Protein AF-A0AA88XN81-F1 (afdb_monomer)

Radius of gyration: 55.79 Å; Cα contacts (8 Å, |Δi|>4): 42; chains: 1; bounding box: 112×45×157 Å

Foldseek 3Di:
DDDDDDDDDDDDDPPDDDPPDVVNVVVVQCPDPVSVVVVVVVCCVVVVVVVVVVVVVVCCVVVVVVVVVVVVVVVVVVVVVVVVVVVVVVVVVVVVVVVVVVVVVCVLPDDDPPQDDDPPDDQLVSVQCCCCPPVVDHDDSVSDPDDDQDADQDPVRRGD

Secondary structure (DSSP, 8-state):
---------------------HHHHHHHHHT-HHHHHHHHHHHHHHHHHHHHHHHHHHHHHHHHHHHHHHHHHHHHHHHHHHHHHHHHHHHHHHHHHHHHHHHHHHTT-----S----TTS-HHHHHHHHIIIII-----GGG-S-----SPBPTTS-B-

Mean predicted aligned error: 15.41 Å

Structure (mmCIF, N/CA/C/O backbone):
data_AF-A0AA88XN81-F1
#
_entry.id   AF-A0AA88XN81-F1
#
loop_
_atom_site.group_PDB
_atom_site.id
_atom_site.type_symbol
_atom_site.label_atom_id
_atom_site.label_alt_id
_atom_site.label_comp_id
_atom_site.label_asym_id
_atom_site.label_entity_id
_atom_site.label_seq_id
_atom_site.pdbx_PDB_ins_code
_atom_site.Cartn_x
_atom_site.Cartn_y
_atom_site.Cartn_z
_atom_site.occupancy
_atom_site.B_iso_or_equiv
_atom_site.auth_seq_id
_atom_site.auth_comp_id
_atom_site.auth_asym_id
_atom_site.auth_atom_id
_atom_site.pdbx_PDB_model_num
ATOM 1 N N . MET A 1 1 ? 77.065 -36.791 -107.529 1.00 44.06 1 MET A N 1
ATOM 2 C CA . MET A 1 1 ? 77.697 -36.141 -106.360 1.00 44.06 1 MET A CA 1
ATOM 3 C C . MET A 1 1 ? 76.792 -34.971 -106.000 1.00 44.06 1 MET A C 1
ATOM 5 O O . MET A 1 1 ? 76.600 -34.144 -106.871 1.00 44.06 1 MET A O 1
ATOM 9 N N . SER A 1 2 ? 76.078 -34.874 -104.883 1.00 42.75 2 SER A N 1
ATOM 10 C CA . SER A 1 2 ? 76.116 -35.557 -103.588 1.00 42.75 2 SER A CA 1
ATOM 11 C C . SER A 1 2 ? 74.726 -35.427 -102.928 1.00 42.75 2 SER A C 1
ATOM 13 O O . SER A 1 2 ? 74.139 -34.353 -102.984 1.00 42.75 2 SER A O 1
ATOM 15 N N . SER A 1 3 ? 74.209 -36.483 -102.293 1.00 47.75 3 SER A N 1
ATOM 16 C CA . SER A 1 3 ? 73.362 -36.356 -101.078 1.00 47.75 3 SER A CA 1
ATOM 17 C C . SER A 1 3 ? 74.292 -36.014 -99.891 1.00 47.75 3 SER A C 1
ATOM 19 O O . SER A 1 3 ? 75.488 -36.271 -100.069 1.00 47.75 3 SER A O 1
ATOM 21 N N . PRO A 1 4 ? 73.878 -35.510 -98.697 1.00 53.69 4 PRO A N 1
ATOM 22 C CA . PRO A 1 4 ? 72.615 -35.685 -97.936 1.00 53.69 4 PRO A CA 1
ATOM 23 C C . PRO A 1 4 ? 72.148 -34.330 -97.285 1.00 53.69 4 PRO A C 1
ATOM 25 O O . PRO A 1 4 ? 72.638 -33.292 -97.703 1.00 53.69 4 PRO A O 1
ATOM 28 N N . ALA A 1 5 ? 71.209 -34.150 -96.343 1.00 49.03 5 ALA A N 1
ATOM 29 C CA . ALA A 1 5 ? 70.809 -34.931 -95.174 1.00 49.03 5 ALA A CA 1
ATOM 30 C C . ALA A 1 5 ? 69.432 -34.506 -94.611 1.00 49.03 5 ALA A C 1
ATOM 32 O O . ALA A 1 5 ? 69.065 -33.332 -94.634 1.00 49.03 5 ALA A O 1
ATOM 33 N N . LEU A 1 6 ? 68.717 -35.495 -94.061 1.00 49.34 6 LEU A N 1
ATOM 34 C CA . LEU A 1 6 ? 67.649 -35.340 -93.071 1.00 49.34 6 LEU A CA 1
ATOM 35 C C . LEU A 1 6 ? 68.198 -34.708 -91.781 1.00 49.34 6 LEU A C 1
ATOM 37 O O . LEU A 1 6 ? 69.279 -35.088 -91.342 1.00 49.34 6 LEU A O 1
ATOM 41 N N . ASN A 1 7 ? 67.379 -33.895 -91.110 1.00 56.91 7 ASN A N 1
ATOM 42 C CA . ASN A 1 7 ? 67.393 -33.752 -89.651 1.00 56.91 7 ASN A CA 1
ATOM 43 C C . ASN A 1 7 ? 65.943 -33.756 -89.116 1.00 56.91 7 ASN A C 1
ATOM 45 O O . ASN A 1 7 ? 65.088 -33.118 -89.737 1.00 56.91 7 ASN A O 1
ATOM 49 N N . PRO A 1 8 ? 65.645 -34.456 -88.001 1.00 55.06 8 PRO A N 1
ATOM 50 C CA . PRO A 1 8 ? 64.309 -34.524 -87.408 1.00 55.06 8 PRO A CA 1
ATOM 51 C C . PRO A 1 8 ? 64.062 -33.474 -86.298 1.00 55.06 8 PRO A C 1
ATOM 53 O O . PRO A 1 8 ? 64.956 -33.187 -85.512 1.00 55.06 8 PRO A O 1
ATOM 56 N N . VAL A 1 9 ? 62.817 -32.966 -86.279 1.00 53.38 9 VAL A N 1
ATOM 57 C CA . VAL A 1 9 ? 61.888 -32.592 -85.172 1.00 53.38 9 VAL A CA 1
ATOM 58 C C . VAL A 1 9 ? 62.416 -31.819 -83.936 1.00 53.38 9 VAL A C 1
ATOM 60 O O . VAL A 1 9 ? 63.367 -32.237 -83.284 1.00 53.38 9 VAL A O 1
ATOM 63 N N . PRO A 1 10 ? 61.674 -30.779 -83.494 1.00 52.16 10 PRO A N 1
ATOM 64 C CA . PRO A 1 10 ? 61.106 -30.868 -82.146 1.00 52.16 10 PRO A CA 1
ATOM 65 C C . PRO A 1 10 ? 59.592 -30.613 -82.123 1.00 52.16 10 PRO A C 1
ATOM 67 O O . PRO A 1 10 ? 59.072 -29.610 -82.608 1.00 52.16 10 PRO A O 1
ATOM 70 N N . GLU A 1 11 ? 58.903 -31.574 -81.523 1.00 51.56 11 GLU A N 1
ATOM 71 C CA . GLU A 1 11 ? 57.523 -31.543 -81.078 1.00 51.56 11 GLU A CA 1
ATOM 72 C C . GLU A 1 11 ? 57.474 -30.660 -79.825 1.00 51.56 11 GLU A C 1
ATOM 74 O O . GLU A 1 11 ? 58.197 -30.906 -78.860 1.00 51.56 11 GLU A O 1
ATOM 79 N N . GLY A 1 12 ? 56.676 -29.593 -79.847 1.00 53.94 12 GLY A N 1
ATOM 80 C CA . GLY A 1 12 ? 56.500 -28.751 -78.669 1.00 53.94 12 GLY A CA 1
ATOM 81 C C . GLY A 1 12 ? 56.007 -27.350 -78.982 1.00 53.94 12 GLY A C 1
ATOM 82 O O . GLY A 1 12 ? 56.819 -26.458 -79.196 1.00 53.94 12 GLY A O 1
ATOM 83 N N . LEU A 1 13 ? 54.682 -27.174 -78.966 1.00 44.88 13 LEU A N 1
ATOM 84 C CA . LEU A 1 13 ? 53.973 -26.024 -78.381 1.00 44.88 13 LEU A CA 1
ATOM 85 C C . LEU A 1 13 ? 52.465 -26.162 -78.663 1.00 44.88 13 LEU A C 1
ATOM 87 O O . LEU A 1 13 ? 52.018 -25.823 -79.759 1.00 44.88 13 LEU A O 1
ATOM 91 N N . PRO A 1 14 ? 51.636 -26.597 -77.698 1.00 44.31 14 PRO A N 1
ATOM 92 C CA . PRO A 1 14 ? 50.237 -26.213 -77.720 1.00 44.31 14 PRO A CA 1
ATOM 93 C C . PRO A 1 14 ? 50.160 -24.728 -77.341 1.00 44.31 14 PRO A C 1
ATOM 95 O O . PRO A 1 14 ? 50.175 -24.364 -76.169 1.00 44.31 14 PRO A O 1
ATOM 98 N N . LEU A 1 15 ? 50.101 -23.851 -78.343 1.00 52.25 15 LEU A N 1
ATOM 99 C CA . LEU A 1 15 ? 49.597 -22.492 -78.164 1.00 52.25 15 LEU A CA 1
ATOM 100 C C . LEU A 1 15 ? 48.085 -22.529 -78.388 1.00 52.25 15 LEU A C 1
ATOM 102 O O . LEU A 1 15 ? 47.616 -22.364 -79.514 1.00 52.25 15 LEU A O 1
ATOM 106 N N . HIS A 1 16 ? 47.318 -22.739 -77.317 1.00 47.72 16 HIS A N 1
ATOM 107 C CA . HIS A 1 16 ? 45.984 -22.153 -77.225 1.00 47.72 16 HIS A CA 1
ATOM 108 C C . HIS A 1 16 ? 45.752 -21.548 -75.832 1.00 47.72 16 HIS A C 1
ATOM 110 O O . HIS A 1 16 ? 46.213 -22.105 -74.835 1.00 47.72 16 HIS A O 1
ATOM 116 N N . PRO A 1 17 ? 45.133 -20.358 -75.789 1.00 49.88 17 PRO A N 1
ATOM 117 C CA . PRO A 1 17 ? 45.195 -19.432 -74.669 1.00 49.88 17 PRO A CA 1
ATOM 118 C C . PRO A 1 17 ? 44.368 -19.917 -73.481 1.00 49.88 17 PRO A C 1
ATOM 120 O O . PRO A 1 17 ? 43.260 -20.423 -73.644 1.00 49.88 17 PRO A O 1
ATOM 123 N N . GLN A 1 18 ? 44.909 -19.694 -72.282 1.00 53.38 18 GLN A N 1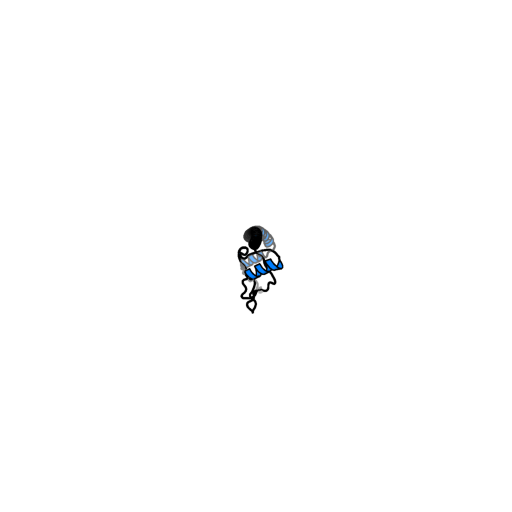
ATOM 124 C CA . GLN A 1 18 ? 44.160 -19.723 -71.030 1.00 53.38 18 GLN A CA 1
ATOM 125 C C . GLN A 1 18 ? 42.983 -18.755 -71.169 1.00 53.38 18 GLN A C 1
ATOM 127 O O . GLN A 1 18 ? 43.167 -17.538 -71.123 1.00 53.38 18 GLN A O 1
ATOM 132 N N . ASN A 1 19 ? 41.779 -19.277 -71.391 1.00 55.47 19 ASN A N 1
ATOM 133 C CA . ASN A 1 19 ? 40.565 -18.489 -71.251 1.00 55.47 19 ASN A CA 1
ATOM 134 C C . ASN A 1 19 ? 40.294 -18.380 -69.748 1.00 55.47 19 ASN A C 1
ATOM 136 O O . ASN A 1 19 ? 39.468 -19.111 -69.208 1.00 55.47 19 ASN A O 1
ATOM 140 N N . THR A 1 20 ? 41.097 -17.561 -69.066 1.00 60.97 20 THR A N 1
ATOM 141 C CA . THR A 1 20 ? 40.981 -17.316 -67.631 1.00 60.97 20 THR A CA 1
ATOM 142 C C . THR A 1 20 ? 39.589 -16.757 -67.381 1.00 60.97 20 THR A C 1
ATOM 144 O O . THR A 1 20 ? 39.240 -15.706 -67.926 1.00 60.97 20 THR A O 1
ATOM 147 N N . ASP A 1 21 ? 38.780 -17.476 -66.606 1.00 82.25 21 ASP A N 1
ATOM 148 C CA . ASP A 1 21 ? 37.450 -17.014 -66.225 1.00 82.25 21 ASP A CA 1
ATOM 149 C C . ASP A 1 21 ? 37.599 -15.622 -65.590 1.00 82.25 21 ASP A C 1
ATOM 151 O O . ASP A 1 21 ? 38.476 -15.388 -64.752 1.00 82.25 21 ASP A O 1
ATOM 155 N N . ILE A 1 22 ? 36.777 -14.661 -66.017 1.00 80.50 22 ILE A N 1
ATOM 156 C CA . ILE A 1 22 ? 36.815 -13.280 -65.512 1.00 80.50 22 ILE A CA 1
ATOM 157 C C . ILE A 1 22 ? 36.700 -13.288 -63.982 1.00 80.50 22 ILE A C 1
ATOM 159 O O . ILE A 1 22 ? 37.342 -12.486 -63.303 1.00 80.50 22 ILE A O 1
ATOM 163 N N . SER A 1 23 ? 35.946 -14.248 -63.447 1.00 81.31 23 SER A N 1
ATOM 164 C CA . SER A 1 23 ? 35.827 -14.527 -62.019 1.00 81.31 23 SER A CA 1
ATOM 165 C C . SER A 1 23 ? 37.181 -14.839 -61.366 1.00 81.31 23 SER A C 1
ATOM 167 O O . SER A 1 23 ? 37.521 -14.240 -60.348 1.00 81.31 23 SER A O 1
ATOM 169 N N . GLU A 1 24 ? 37.993 -15.715 -61.963 1.00 82.19 24 GLU A N 1
ATOM 170 C CA . GLU A 1 24 ? 39.326 -16.077 -61.458 1.00 82.19 24 GLU A CA 1
ATOM 171 C C . GLU A 1 24 ? 40.309 -14.910 -61.544 1.00 82.19 24 GLU A C 1
ATOM 173 O O . GLU A 1 24 ? 41.081 -14.672 -60.613 1.00 82.19 24 GLU A O 1
ATOM 178 N N . MET A 1 25 ? 40.248 -14.133 -62.627 1.00 81.62 25 MET A N 1
ATOM 179 C CA . MET A 1 25 ? 41.069 -12.935 -62.771 1.00 81.62 25 MET A CA 1
ATOM 180 C C . MET A 1 25 ? 40.722 -11.895 -61.698 1.00 81.62 25 MET A C 1
ATOM 182 O O . MET A 1 25 ? 41.622 -11.331 -61.076 1.00 81.62 25 MET A O 1
ATOM 186 N N . LEU A 1 26 ? 39.433 -11.667 -61.436 1.00 81.06 26 LEU A N 1
ATOM 187 C CA . LEU A 1 26 ? 38.974 -10.745 -60.396 1.00 81.06 26 LEU A CA 1
ATOM 188 C C . LEU A 1 26 ? 39.387 -11.214 -58.999 1.00 81.06 26 LEU A C 1
ATOM 190 O O . LEU A 1 26 ? 39.911 -10.418 -58.222 1.00 81.06 26 LEU A O 1
ATOM 194 N N . VAL A 1 27 ? 39.225 -12.501 -58.692 1.00 83.06 27 VAL A N 1
ATOM 195 C CA . VAL A 1 27 ? 39.664 -13.084 -57.414 1.00 83.06 27 VAL A CA 1
ATOM 196 C C . VAL A 1 27 ? 41.186 -12.975 -57.248 1.00 83.06 27 VAL A C 1
ATOM 198 O O . VAL A 1 27 ? 41.669 -12.620 -56.170 1.00 83.06 27 VAL A O 1
ATOM 201 N N . GLY A 1 28 ? 41.954 -13.191 -58.320 1.00 82.81 28 GLY A N 1
ATOM 202 C CA . GLY A 1 28 ? 43.406 -13.009 -58.329 1.00 82.81 28 GLY A CA 1
ATOM 203 C C . GLY A 1 28 ? 43.832 -11.559 -58.075 1.00 82.81 28 GLY A C 1
ATOM 204 O O . GLY A 1 28 ? 44.749 -11.314 -57.293 1.00 82.81 28 GLY A O 1
ATOM 205 N N . GLN A 1 29 ? 43.136 -10.582 -58.665 1.00 82.31 29 GLN A N 1
ATOM 206 C CA . GLN A 1 29 ? 43.396 -9.157 -58.421 1.00 82.31 29 GLN A CA 1
ATOM 207 C C . GLN A 1 29 ? 42.998 -8.724 -57.005 1.00 82.31 29 GLN A C 1
ATOM 209 O O . GLN A 1 29 ? 43.721 -7.959 -56.373 1.00 82.31 29 GLN A O 1
ATOM 214 N N . LEU A 1 30 ? 41.902 -9.254 -56.463 1.00 81.56 30 LEU A N 1
ATOM 215 C CA . LEU A 1 30 ? 41.502 -9.012 -55.072 1.00 81.56 30 LEU A CA 1
ATOM 216 C C . LEU A 1 30 ? 42.443 -9.677 -54.058 1.00 81.56 30 LEU A C 1
ATOM 218 O O . LEU A 1 30 ? 42.469 -9.288 -52.898 1.00 81.56 30 LEU A O 1
ATOM 222 N N . SER A 1 31 ? 43.258 -10.638 -54.492 1.00 84.50 31 SER A N 1
ATOM 223 C CA . SER A 1 31 ? 44.322 -11.224 -53.670 1.00 84.50 31 SER A CA 1
ATOM 224 C C . SER A 1 31 ? 45.632 -10.421 -53.733 1.00 84.50 31 SER A C 1
ATOM 226 O O . SER A 1 31 ? 46.569 -10.708 -52.987 1.00 84.50 31 SER A O 1
ATOM 228 N N . ASN A 1 32 ? 45.725 -9.405 -54.604 1.00 90.69 32 ASN A N 1
ATOM 229 C CA . ASN A 1 32 ? 46.913 -8.569 -54.735 1.00 90.69 32 ASN A CA 1
ATOM 230 C C . ASN A 1 32 ? 46.988 -7.548 -53.580 1.00 90.69 32 ASN A C 1
ATOM 232 O O . ASN A 1 32 ? 46.087 -6.713 -53.437 1.00 90.69 32 ASN A O 1
ATOM 236 N N . PRO A 1 33 ? 48.078 -7.534 -52.790 1.00 87.62 33 PRO A N 1
ATOM 237 C CA . PRO A 1 33 ? 48.212 -6.645 -51.639 1.00 87.62 33 PRO A CA 1
ATOM 238 C C . PRO A 1 33 ? 48.195 -5.158 -52.012 1.00 87.62 33 PRO A C 1
ATOM 240 O O . PRO A 1 33 ? 47.690 -4.352 -51.237 1.00 87.62 33 PRO A O 1
ATOM 243 N N . LEU A 1 34 ? 48.685 -4.770 -53.196 1.00 89.00 34 LEU A N 1
ATOM 244 C CA . LEU A 1 34 ? 48.631 -3.372 -53.643 1.00 89.00 34 LEU A CA 1
ATOM 245 C C . LEU A 1 34 ? 47.190 -2.917 -53.905 1.00 89.00 34 LEU A C 1
ATOM 247 O O . LEU A 1 34 ? 46.823 -1.798 -53.555 1.00 89.00 34 LEU A O 1
ATOM 251 N N . ILE A 1 35 ? 46.367 -3.801 -54.474 1.00 88.69 35 ILE A N 1
ATOM 252 C CA . ILE A 1 35 ? 44.954 -3.531 -54.760 1.00 88.69 35 ILE A CA 1
ATOM 253 C C . ILE A 1 35 ? 44.152 -3.507 -53.460 1.00 88.69 35 ILE A C 1
ATOM 255 O O . ILE A 1 35 ? 43.395 -2.568 -53.226 1.00 88.69 35 ILE A O 1
ATOM 259 N N . MET A 1 36 ? 44.371 -4.474 -52.569 1.00 88.62 36 MET A N 1
ATOM 260 C CA . MET A 1 36 ? 43.704 -4.497 -51.265 1.00 88.62 36 MET A CA 1
ATOM 261 C C . MET A 1 36 ? 44.055 -3.276 -50.414 1.00 88.62 36 MET A C 1
ATOM 263 O O . MET A 1 36 ? 43.158 -2.658 -49.843 1.00 88.62 36 MET A O 1
ATOM 267 N N . ASN A 1 37 ? 45.320 -2.852 -50.396 1.00 90.62 37 ASN A N 1
ATOM 268 C CA . ASN A 1 37 ? 45.735 -1.652 -49.667 1.00 90.62 37 ASN A CA 1
ATOM 269 C C . ASN A 1 37 ? 45.116 -0.361 -50.228 1.00 90.62 37 ASN A C 1
ATOM 271 O O . ASN A 1 37 ? 44.944 0.596 -49.477 1.00 90.62 37 ASN A O 1
ATOM 275 N N . ALA A 1 38 ? 44.761 -0.323 -51.516 1.00 88.81 38 ALA A N 1
ATOM 276 C CA . ALA A 1 38 ? 44.069 0.812 -52.125 1.00 88.81 38 ALA A CA 1
ATOM 277 C C . ALA A 1 38 ? 42.544 0.769 -51.908 1.00 88.81 38 ALA A C 1
ATOM 279 O O . ALA A 1 38 ? 41.923 1.808 -51.688 1.00 88.81 38 ALA A O 1
ATOM 280 N N . ILE A 1 39 ? 41.933 -0.420 -51.944 1.00 89.31 39 ILE A N 1
ATOM 281 C CA . ILE A 1 39 ? 40.475 -0.595 -51.848 1.00 89.31 39 ILE A CA 1
ATOM 282 C C . ILE A 1 39 ? 39.984 -0.544 -50.396 1.00 89.31 39 ILE A C 1
ATOM 284 O O . ILE A 1 39 ? 38.939 0.051 -50.128 1.00 89.31 39 ILE A O 1
ATOM 288 N N . VAL A 1 40 ? 40.721 -1.125 -49.445 1.00 91.25 40 VAL A N 1
ATOM 289 C CA . VAL A 1 40 ? 40.313 -1.182 -48.029 1.00 91.25 40 VAL A CA 1
ATOM 290 C C . VAL A 1 40 ? 40.033 0.208 -47.431 1.00 91.25 40 VAL A C 1
ATOM 292 O O . VAL A 1 40 ? 38.986 0.351 -46.801 1.00 91.25 40 VAL A O 1
ATOM 295 N N . PRO A 1 41 ? 40.864 1.251 -47.641 1.00 94.50 41 PRO A N 1
ATOM 296 C CA . PRO A 1 41 ? 40.577 2.602 -47.149 1.00 94.50 41 PRO A CA 1
ATOM 297 C C . PRO A 1 41 ? 39.322 3.230 -47.766 1.00 94.50 41 PRO A C 1
ATOM 299 O O . PRO A 1 41 ? 38.603 3.966 -47.097 1.00 94.50 41 PRO A O 1
ATOM 302 N N . ILE A 1 42 ? 39.042 2.939 -49.040 1.00 94.12 42 ILE A N 1
ATOM 303 C CA . ILE A 1 42 ? 37.859 3.455 -49.743 1.00 94.12 42 ILE A CA 1
ATOM 304 C C . ILE A 1 42 ? 36.600 2.793 -49.181 1.00 94.12 42 ILE A C 1
ATOM 306 O O . ILE A 1 42 ? 35.631 3.474 -48.840 1.00 94.12 42 ILE A O 1
ATOM 310 N N . LEU A 1 43 ? 36.627 1.465 -49.038 1.00 94.06 43 LEU A N 1
ATOM 311 C CA . LEU A 1 43 ? 35.521 0.712 -48.456 1.00 94.06 43 LEU A CA 1
ATOM 312 C C . LEU A 1 43 ? 35.300 1.080 -46.992 1.00 94.06 43 LEU A C 1
ATOM 314 O O . LEU A 1 43 ? 34.156 1.242 -46.581 1.00 94.06 43 LEU A O 1
ATOM 318 N N . SER A 1 44 ? 36.361 1.256 -46.203 1.00 94.62 44 SER A N 1
ATOM 319 C CA . SER A 1 44 ? 36.223 1.661 -44.805 1.00 94.62 44 SER A CA 1
ATOM 320 C C . SER A 1 44 ? 35.647 3.071 -44.692 1.00 94.62 44 SER A C 1
ATOM 322 O O . SER A 1 44 ? 34.714 3.267 -43.915 1.00 94.62 44 SER A O 1
ATOM 324 N N . ALA A 1 45 ? 36.104 4.030 -45.502 1.00 94.88 45 ALA A N 1
ATOM 325 C CA . ALA A 1 45 ? 35.553 5.383 -45.524 1.00 94.88 45 ALA A CA 1
ATOM 326 C C . ALA A 1 45 ? 34.068 5.408 -45.925 1.00 94.88 45 ALA A C 1
ATOM 328 O O . ALA A 1 45 ? 33.300 6.194 -45.373 1.00 94.88 45 ALA A O 1
ATOM 329 N N . ALA A 1 46 ? 33.649 4.529 -46.840 1.00 94.75 46 ALA A N 1
ATOM 330 C CA . ALA A 1 46 ? 32.258 4.428 -47.275 1.00 94.75 46 ALA A CA 1
ATOM 331 C C . ALA A 1 46 ? 31.359 3.683 -46.268 1.00 94.75 46 ALA A C 1
ATOM 333 O O . ALA A 1 46 ? 30.236 4.110 -46.003 1.00 94.75 46 ALA A O 1
ATOM 334 N N . LEU A 1 47 ? 31.838 2.576 -45.691 1.00 96.00 47 LEU A N 1
ATOM 335 C CA . LEU A 1 47 ? 31.031 1.689 -44.845 1.00 96.00 47 LEU A CA 1
ATOM 336 C C . LEU A 1 47 ? 30.998 2.116 -43.377 1.00 96.00 47 LEU A C 1
ATOM 338 O O . LEU A 1 47 ? 29.969 1.953 -42.728 1.00 96.00 47 LEU A O 1
ATOM 342 N N . THR A 1 48 ? 32.081 2.687 -42.845 1.00 96.75 48 THR A N 1
ATOM 343 C CA . THR A 1 48 ? 32.147 3.137 -41.442 1.00 96.75 48 THR A CA 1
ATOM 344 C C . THR A 1 48 ? 31.008 4.087 -41.057 1.00 96.75 48 THR A C 1
ATOM 346 O O . THR A 1 48 ? 30.362 3.828 -40.039 1.00 96.75 48 THR A O 1
ATOM 349 N N . PRO A 1 49 ? 30.690 5.156 -41.820 1.00 96.50 49 PRO A N 1
ATOM 350 C CA . PRO A 1 49 ? 29.581 6.036 -41.456 1.00 96.50 49 PRO A CA 1
ATOM 351 C C . PRO A 1 49 ? 28.231 5.313 -41.507 1.00 96.50 49 PRO A C 1
ATOM 353 O O . PRO A 1 49 ? 27.409 5.518 -40.617 1.00 96.50 49 PRO A O 1
ATOM 356 N N . LEU A 1 50 ? 28.021 4.419 -42.481 1.00 97.00 50 LEU A N 1
ATOM 357 C CA . LEU A 1 50 ? 26.780 3.653 -42.611 1.00 97.00 50 LEU A CA 1
ATOM 358 C C . LEU A 1 50 ? 26.580 2.690 -41.432 1.00 97.00 50 LEU A C 1
ATOM 360 O O . LEU A 1 50 ? 25.495 2.633 -40.849 1.00 97.00 50 LEU A O 1
ATOM 364 N N . ILE A 1 51 ? 27.636 1.965 -41.053 1.00 96.81 51 ILE A N 1
ATOM 365 C CA . ILE A 1 51 ? 27.634 1.055 -39.903 1.00 96.81 51 ILE A CA 1
ATOM 366 C C . ILE A 1 51 ? 27.374 1.848 -38.621 1.00 96.81 51 ILE A C 1
ATOM 368 O O . ILE A 1 51 ? 26.474 1.497 -37.860 1.00 96.81 51 ILE A O 1
ATOM 372 N N . ASN A 1 52 ? 28.089 2.956 -38.411 1.00 96.88 52 ASN A N 1
ATOM 373 C CA . ASN A 1 52 ? 27.913 3.796 -37.228 1.00 96.88 52 ASN A CA 1
ATOM 374 C C . ASN A 1 52 ? 26.495 4.359 -37.136 1.00 96.88 52 ASN A C 1
ATOM 376 O O . ASN A 1 52 ? 25.882 4.285 -36.076 1.00 96.88 52 ASN A O 1
ATOM 380 N N . GLN A 1 53 ? 25.944 4.875 -38.233 1.00 97.06 53 GLN A N 1
ATOM 381 C CA . GLN A 1 53 ? 24.588 5.415 -38.246 1.00 97.06 53 GLN A CA 1
ATOM 382 C C . GLN A 1 53 ? 23.543 4.330 -37.965 1.00 97.06 53 GLN A C 1
ATOM 384 O O . GLN A 1 53 ? 22.618 4.556 -37.185 1.00 97.06 53 GLN A O 1
ATOM 389 N N . THR A 1 54 ? 23.713 3.140 -38.545 1.00 97.19 54 THR A N 1
ATOM 390 C CA . THR A 1 54 ? 22.804 2.007 -38.321 1.00 97.19 54 THR A CA 1
ATOM 391 C C . THR A 1 54 ? 22.847 1.547 -36.865 1.00 97.19 54 THR A C 1
ATOM 393 O O . THR A 1 54 ? 21.797 1.368 -36.248 1.00 97.19 54 THR A O 1
ATOM 396 N N . ILE A 1 55 ? 24.046 1.421 -36.286 1.00 97.06 55 ILE A N 1
ATOM 397 C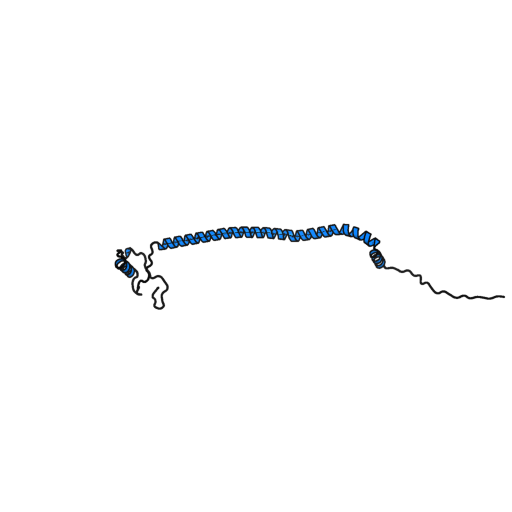 CA . ILE A 1 55 ? 24.224 1.060 -34.875 1.00 97.06 55 ILE A CA 1
ATOM 398 C C . ILE A 1 55 ? 23.608 2.130 -33.973 1.00 97.06 55 ILE A C 1
ATOM 400 O O . ILE A 1 55 ? 22.817 1.793 -33.099 1.00 97.06 55 ILE A O 1
ATOM 404 N N . GLN A 1 56 ? 23.913 3.411 -34.198 1.00 97.25 56 GLN A N 1
ATOM 405 C CA . GLN A 1 56 ? 23.374 4.508 -33.389 1.00 97.25 56 GLN A CA 1
ATOM 406 C C . GLN A 1 56 ? 21.848 4.554 -33.442 1.00 97.25 56 GLN A C 1
ATOM 408 O O . GLN A 1 56 ? 21.203 4.683 -32.404 1.00 97.25 56 GLN A O 1
ATOM 413 N N . SER A 1 57 ? 21.259 4.378 -34.627 1.00 97.12 57 SER A N 1
ATOM 414 C CA . SER A 1 57 ? 19.806 4.322 -34.770 1.00 97.12 57 SER A CA 1
ATOM 415 C C . SER A 1 57 ? 19.213 3.127 -34.026 1.00 97.12 57 SER A C 1
ATOM 417 O O . SER A 1 57 ? 18.253 3.300 -33.281 1.00 97.12 57 SER A O 1
ATOM 419 N N . ALA A 1 58 ? 19.778 1.927 -34.189 1.00 96.50 58 ALA A N 1
ATOM 420 C CA . ALA A 1 58 ? 19.278 0.723 -33.528 1.00 96.50 58 ALA A CA 1
ATOM 421 C C . ALA A 1 58 ? 19.381 0.828 -31.998 1.00 96.50 58 ALA A C 1
ATOM 423 O O . ALA A 1 58 ? 18.426 0.518 -31.283 1.00 96.50 58 ALA A O 1
ATOM 424 N N . VAL A 1 59 ? 20.516 1.322 -31.499 1.00 97.25 59 VAL A N 1
ATOM 425 C CA . VAL A 1 59 ? 20.757 1.560 -30.072 1.00 97.25 59 VAL A CA 1
ATOM 426 C C . VAL A 1 59 ? 19.783 2.602 -29.531 1.00 97.25 59 VAL A C 1
ATOM 428 O O . VAL A 1 59 ? 19.150 2.361 -28.506 1.00 97.25 59 VAL A O 1
ATOM 431 N N . HIS A 1 60 ? 19.600 3.729 -30.222 1.00 96.50 60 HIS A N 1
ATOM 432 C CA . HIS A 1 60 ? 18.663 4.766 -29.796 1.00 96.50 60 HIS A CA 1
ATOM 433 C C . HIS A 1 60 ? 17.224 4.240 -29.744 1.00 96.50 60 HIS A C 1
ATOM 435 O O . HIS A 1 60 ? 16.548 4.404 -28.729 1.00 96.50 60 HIS A O 1
ATOM 441 N N . SER A 1 61 ? 16.774 3.541 -30.791 1.00 95.38 61 SER A N 1
ATOM 442 C CA . SER A 1 61 ? 15.430 2.956 -30.851 1.00 95.38 61 SER A CA 1
ATOM 443 C C . SER A 1 61 ? 15.188 1.890 -29.781 1.00 95.38 61 SER A C 1
ATOM 445 O O . SER A 1 61 ? 14.051 1.732 -29.343 1.00 95.38 61 SER A O 1
ATOM 447 N N . ALA A 1 62 ? 16.225 1.176 -29.336 1.00 95.88 62 ALA A N 1
ATOM 448 C CA . ALA A 1 62 ? 16.109 0.197 -28.258 1.00 95.88 62 ALA A CA 1
ATOM 449 C C . ALA A 1 62 ? 16.154 0.845 -26.862 1.00 95.88 62 ALA A C 1
ATOM 451 O O . ALA A 1 62 ? 15.346 0.508 -25.997 1.00 95.88 62 ALA A O 1
ATOM 452 N N . ILE A 1 63 ? 17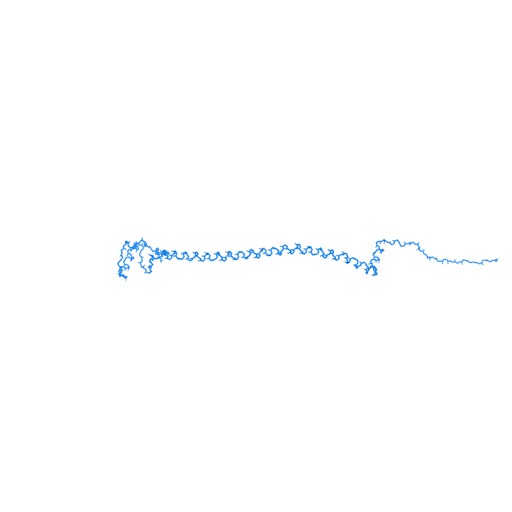.081 1.780 -26.629 1.00 97.00 63 ILE A N 1
ATOM 453 C CA . ILE A 1 63 ? 17.364 2.326 -25.293 1.00 97.00 63 ILE A CA 1
ATOM 454 C C . ILE A 1 63 ? 16.405 3.455 -24.913 1.00 97.00 63 ILE A C 1
ATOM 456 O O . ILE A 1 63 ? 15.926 3.478 -23.779 1.00 97.00 63 ILE A O 1
ATOM 460 N N . ALA A 1 64 ? 16.095 4.377 -25.829 1.00 96.19 64 ALA A N 1
ATOM 461 C CA . ALA A 1 64 ? 15.232 5.522 -25.536 1.00 96.19 64 ALA A CA 1
ATOM 462 C C . ALA A 1 64 ? 13.870 5.120 -24.930 1.00 96.19 64 ALA A C 1
ATOM 464 O O . ALA A 1 64 ? 13.539 5.630 -23.857 1.00 96.19 64 ALA A O 1
ATOM 465 N N . PRO A 1 65 ? 13.100 4.169 -25.506 1.00 96.50 65 PRO A N 1
ATOM 466 C CA . PRO A 1 65 ? 11.810 3.793 -24.928 1.00 96.50 65 PRO A CA 1
ATOM 467 C C . PRO A 1 65 ? 11.946 3.078 -23.580 1.00 96.50 65 PRO A C 1
ATOM 469 O O . PRO A 1 65 ? 11.057 3.199 -22.736 1.00 96.50 65 PRO A O 1
ATOM 472 N N . LEU A 1 66 ? 13.035 2.336 -23.353 1.00 97.12 66 LEU A N 1
ATOM 473 C CA . LEU A 1 66 ? 13.297 1.701 -22.060 1.00 97.12 66 LEU A CA 1
ATOM 474 C C . LEU A 1 66 ? 13.598 2.750 -20.989 1.00 97.12 66 LEU A C 1
ATOM 476 O O . LEU A 1 66 ? 13.011 2.685 -19.914 1.00 97.12 66 LEU A O 1
ATOM 480 N N . SER A 1 67 ? 14.424 3.748 -21.308 1.00 97.12 67 SER A N 1
ATOM 481 C CA . SER A 1 67 ? 14.716 4.876 -20.417 1.00 97.12 67 SER A CA 1
ATOM 482 C C . SER A 1 67 ? 13.440 5.634 -20.034 1.00 97.12 67 SER A C 1
ATOM 484 O O . SER A 1 67 ? 13.171 5.850 -18.853 1.00 97.12 67 SER A O 1
ATOM 486 N N . THR A 1 68 ? 12.570 5.928 -21.008 1.00 97.25 68 THR A N 1
ATOM 487 C CA . THR A 1 68 ? 11.265 6.550 -20.735 1.00 97.25 68 THR A CA 1
ATOM 488 C C . THR A 1 68 ? 10.387 5.682 -19.833 1.00 97.25 68 THR A C 1
ATOM 490 O O . THR A 1 68 ? 9.778 6.194 -18.897 1.00 97.25 68 THR A O 1
ATOM 493 N N . LYS A 1 69 ? 10.327 4.365 -20.072 1.00 97.75 69 LYS A N 1
ATOM 494 C CA . LYS A 1 69 ? 9.550 3.443 -19.229 1.00 97.75 69 LYS A CA 1
ATOM 495 C C . LYS A 1 69 ? 10.092 3.351 -17.805 1.00 97.75 69 LYS A C 1
ATOM 497 O O . LYS A 1 69 ? 9.292 3.229 -16.882 1.00 97.75 69 LYS A O 1
ATOM 502 N N . VAL A 1 70 ? 11.412 3.390 -17.623 1.00 98.25 70 VAL A N 1
ATOM 503 C CA . VAL A 1 70 ? 12.042 3.413 -16.294 1.00 98.25 70 VAL A CA 1
ATOM 504 C C . VAL A 1 70 ? 11.635 4.685 -15.558 1.00 98.25 70 VAL A C 1
ATOM 506 O O . VAL A 1 70 ? 11.047 4.577 -14.487 1.00 98.25 70 VAL A O 1
ATOM 509 N N . ALA A 1 71 ? 11.793 5.857 -16.178 1.00 97.81 71 ALA A N 1
ATOM 510 C CA . ALA A 1 71 ? 11.395 7.129 -15.573 1.00 97.81 71 ALA A CA 1
ATOM 511 C C . ALA A 1 71 ? 9.895 7.172 -15.212 1.00 97.81 71 ALA A C 1
ATOM 513 O O . ALA A 1 71 ? 9.515 7.599 -14.124 1.00 97.81 71 ALA A O 1
ATOM 514 N N . GLN A 1 72 ? 9.025 6.666 -16.094 1.00 97.94 72 GLN A N 1
ATOM 515 C CA . GLN A 1 72 ? 7.587 6.565 -15.819 1.00 97.94 72 GLN A CA 1
ATOM 516 C C . GLN A 1 72 ? 7.283 5.641 -14.636 1.00 97.94 72 GLN A C 1
ATOM 518 O O . GLN A 1 72 ? 6.420 5.948 -13.815 1.00 97.94 72 GLN A O 1
ATOM 523 N N . LYS A 1 73 ? 7.973 4.499 -14.542 1.00 97.88 73 LYS A N 1
ATOM 524 C CA . LYS A 1 73 ? 7.799 3.557 -13.431 1.00 97.88 73 LYS A CA 1
ATOM 525 C C . LYS A 1 73 ? 8.309 4.131 -12.116 1.00 97.88 73 LYS A C 1
ATOM 527 O O . LYS A 1 73 ? 7.638 3.961 -11.106 1.00 97.88 73 LYS A O 1
ATOM 532 N N . GLU A 1 74 ? 9.437 4.830 -12.125 1.00 98.12 74 GLU A N 1
ATOM 533 C CA . GLU A 1 74 ? 9.964 5.525 -10.946 1.00 98.12 74 GLU A CA 1
ATOM 534 C C . GLU A 1 74 ? 8.976 6.581 -10.442 1.00 98.12 74 GLU A C 1
ATOM 536 O O . GLU A 1 74 ? 8.671 6.622 -9.251 1.00 98.12 74 GLU A O 1
ATOM 541 N N . GLN A 1 75 ? 8.380 7.359 -11.351 1.00 97.94 75 GLN A N 1
ATOM 542 C CA . GLN A 1 75 ? 7.336 8.318 -10.995 1.00 97.94 75 GLN A CA 1
ATOM 543 C C . GLN A 1 75 ? 6.094 7.630 -10.406 1.00 97.94 75 GLN A C 1
ATOM 545 O O . GLN A 1 75 ? 5.554 8.093 -9.402 1.00 97.94 75 GLN A O 1
ATOM 550 N N . GLN A 1 76 ? 5.646 6.513 -10.989 1.00 98.25 76 GLN A N 1
ATOM 551 C CA . GLN A 1 76 ? 4.521 5.740 -10.446 1.00 98.25 76 GLN A CA 1
ATOM 552 C C . GLN A 1 76 ? 4.821 5.196 -9.047 1.00 98.25 76 GLN A C 1
ATOM 554 O O . GLN A 1 76 ? 3.955 5.254 -8.180 1.00 98.25 76 GLN A O 1
ATOM 559 N N . ILE A 1 77 ? 6.037 4.696 -8.814 1.00 98.44 77 ILE A N 1
ATOM 560 C CA . ILE A 1 77 ? 6.466 4.210 -7.498 1.00 98.44 77 ILE A CA 1
ATOM 561 C C . ILE A 1 77 ? 6.429 5.348 -6.477 1.00 98.44 77 ILE A C 1
ATOM 563 O O . ILE A 1 77 ? 5.875 5.156 -5.400 1.00 98.44 77 ILE A O 1
ATOM 567 N N . ALA A 1 78 ? 6.946 6.528 -6.824 1.00 98.12 78 ALA A N 1
ATOM 568 C CA . ALA A 1 78 ? 6.936 7.681 -5.928 1.00 98.12 78 ALA A CA 1
ATOM 569 C C . ALA A 1 78 ? 5.506 8.098 -5.538 1.00 98.12 78 ALA A C 1
ATOM 571 O O . ALA A 1 78 ? 5.219 8.309 -4.360 1.00 98.12 78 ALA A O 1
ATOM 572 N N . VAL A 1 79 ? 4.587 8.150 -6.509 1.00 98.19 79 VAL A N 1
ATOM 573 C CA . VAL A 1 79 ? 3.171 8.459 -6.248 1.00 98.19 79 VAL A CA 1
ATOM 574 C C . VAL A 1 79 ? 2.534 7.392 -5.358 1.00 98.19 79 VAL A C 1
ATOM 576 O O . VAL A 1 79 ? 1.918 7.730 -4.352 1.00 98.19 79 VAL A O 1
ATOM 579 N N . LEU A 1 80 ? 2.719 6.108 -5.682 1.00 98.06 80 LEU A N 1
ATOM 580 C CA . LEU A 1 80 ? 2.167 5.005 -4.891 1.00 98.06 80 LEU A CA 1
ATOM 581 C C . LEU A 1 80 ? 2.697 5.006 -3.455 1.00 98.06 80 LEU A C 1
ATOM 583 O O . LEU A 1 80 ? 1.935 4.737 -2.531 1.00 98.06 80 LEU A O 1
ATOM 587 N N . GLN A 1 81 ? 3.976 5.321 -3.254 1.00 98.12 81 GLN A N 1
ATOM 588 C CA . GLN A 1 81 ? 4.567 5.446 -1.922 1.00 98.12 81 GLN A CA 1
ATOM 589 C C . GLN A 1 81 ? 3.938 6.595 -1.128 1.00 98.12 81 GLN A C 1
ATOM 591 O O . GLN A 1 81 ? 3.599 6.392 0.036 1.00 98.12 81 GLN A O 1
ATOM 596 N N . SER A 1 82 ? 3.722 7.756 -1.756 1.00 97.75 82 SER A N 1
ATOM 597 C CA . SER A 1 82 ? 3.048 8.899 -1.124 1.00 97.75 82 SER A CA 1
ATOM 598 C C . SER A 1 82 ? 1.619 8.550 -0.713 1.00 97.75 82 SER A C 1
ATOM 600 O O . SER A 1 82 ? 1.252 8.704 0.447 1.00 97.75 82 SER A O 1
ATOM 602 N N . THR A 1 83 ? 0.825 8.000 -1.636 1.00 97.94 83 THR A N 1
ATOM 603 C CA . THR A 1 83 ? -0.564 7.616 -1.349 1.00 97.94 83 THR A CA 1
ATOM 604 C C . THR A 1 83 ? -0.643 6.538 -0.271 1.00 97.94 83 THR A C 1
ATOM 606 O O . THR A 1 83 ? -1.542 6.564 0.561 1.00 97.94 83 THR A O 1
ATOM 609 N N . ASN A 1 84 ? 0.290 5.585 -0.255 1.00 98.38 84 ASN A N 1
ATOM 610 C CA . ASN A 1 84 ? 0.308 4.558 0.780 1.00 98.38 84 ASN A CA 1
ATOM 611 C C . ASN A 1 84 ? 0.630 5.151 2.161 1.00 98.38 84 ASN A C 1
ATOM 613 O O . ASN A 1 84 ? -0.001 4.770 3.139 1.00 98.38 84 ASN A O 1
ATOM 617 N N . ALA A 1 85 ? 1.554 6.113 2.243 1.00 98.06 85 ALA A N 1
ATOM 618 C CA . ALA A 1 85 ? 1.837 6.816 3.493 1.00 98.06 85 ALA A CA 1
ATOM 619 C C . ALA A 1 85 ? 0.594 7.554 4.025 1.00 98.06 85 ALA A C 1
ATOM 621 O O . ALA A 1 85 ? 0.242 7.384 5.189 1.00 98.06 85 ALA A O 1
ATOM 622 N N . GLU A 1 86 ? -0.119 8.278 3.156 1.00 98.12 86 GLU A N 1
ATOM 623 C CA . GLU A 1 86 ? -1.374 8.963 3.507 1.00 98.12 86 GLU A CA 1
ATOM 624 C C . GLU A 1 86 ? -2.464 7.985 3.973 1.00 98.12 86 GLU A C 1
ATOM 626 O O . GLU A 1 86 ? -3.190 8.249 4.930 1.00 98.12 86 GLU A O 1
ATOM 631 N N . LEU A 1 87 ? -2.596 6.836 3.304 1.00 98.31 87 LEU A N 1
ATOM 632 C CA . LEU A 1 87 ? -3.574 5.817 3.687 1.00 98.31 87 LEU A CA 1
ATOM 633 C C . LEU A 1 87 ? -3.238 5.177 5.034 1.00 98.31 87 LEU A C 1
ATOM 635 O O . LEU A 1 87 ? -4.151 4.922 5.813 1.00 98.31 87 LEU A O 1
ATOM 639 N N . VAL A 1 88 ? -1.958 4.929 5.315 1.00 98.44 88 VAL A N 1
ATOM 640 C CA . VAL A 1 88 ? -1.509 4.393 6.608 1.00 98.44 88 VAL A CA 1
ATOM 641 C C . VAL A 1 88 ? -1.813 5.374 7.738 1.00 98.44 88 VAL A C 1
ATOM 643 O O . VAL A 1 88 ? -2.341 4.956 8.764 1.00 98.44 88 VAL A O 1
ATOM 646 N N . GLU A 1 89 ? -1.538 6.663 7.541 1.00 98.31 89 GLU A N 1
ATOM 647 C CA . GLU A 1 89 ? -1.878 7.708 8.516 1.00 98.31 89 GLU A CA 1
ATOM 648 C C . GLU A 1 89 ? -3.388 7.752 8.768 1.00 98.31 89 GLU A C 1
ATOM 650 O O . GLU A 1 89 ? -3.839 7.674 9.906 1.00 98.31 89 GLU A O 1
ATOM 655 N N . ARG A 1 90 ? -4.187 7.734 7.698 1.00 98.12 90 ARG A N 1
ATOM 656 C CA . ARG A 1 90 ? -5.646 7.747 7.812 1.00 98.12 90 ARG A CA 1
ATOM 657 C C . ARG A 1 90 ? -6.214 6.509 8.509 1.00 98.12 90 ARG A C 1
ATOM 659 O O . ARG A 1 90 ? -7.226 6.605 9.196 1.00 98.12 90 ARG A O 1
ATOM 666 N N . VAL A 1 91 ? -5.602 5.342 8.306 1.00 98.44 91 VAL A N 1
ATOM 667 C CA . VAL A 1 91 ? -5.970 4.125 9.040 1.00 98.44 91 VAL A CA 1
ATOM 668 C C . VAL A 1 91 ? -5.662 4.297 10.524 1.00 98.44 91 VAL A C 1
ATOM 670 O O . VAL A 1 91 ? -6.528 3.991 11.336 1.00 98.44 91 VAL A O 1
ATOM 673 N N . ALA A 1 92 ? -4.493 4.837 10.873 1.00 98.12 92 ALA A N 1
ATOM 674 C CA . ALA A 1 92 ? -4.130 5.087 12.265 1.00 98.12 92 ALA A CA 1
ATOM 675 C C . ALA A 1 92 ? -5.101 6.069 12.949 1.00 98.12 92 ALA A C 1
ATOM 677 O O . ALA A 1 92 ? -5.531 5.822 14.074 1.00 98.12 92 ALA A O 1
ATOM 678 N N . ASP A 1 93 ? -5.506 7.138 12.261 1.00 98.19 93 ASP A N 1
ATOM 679 C CA . ASP A 1 93 ? -6.505 8.082 12.776 1.00 98.19 93 ASP A CA 1
ATOM 680 C C . ASP A 1 93 ? -7.847 7.393 13.046 1.00 98.19 93 ASP A C 1
ATOM 682 O O . ASP A 1 93 ? -8.416 7.527 14.127 1.00 98.19 93 ASP A O 1
ATOM 686 N N . PHE A 1 94 ? -8.333 6.586 12.099 1.00 97.94 94 PHE A N 1
ATOM 687 C CA . PHE A 1 94 ? -9.584 5.852 12.285 1.00 97.94 94 PHE A CA 1
ATOM 688 C C . PHE A 1 94 ? -9.512 4.802 13.394 1.00 97.94 94 PHE A C 1
ATOM 690 O O . PHE A 1 94 ? -10.510 4.572 14.075 1.00 97.9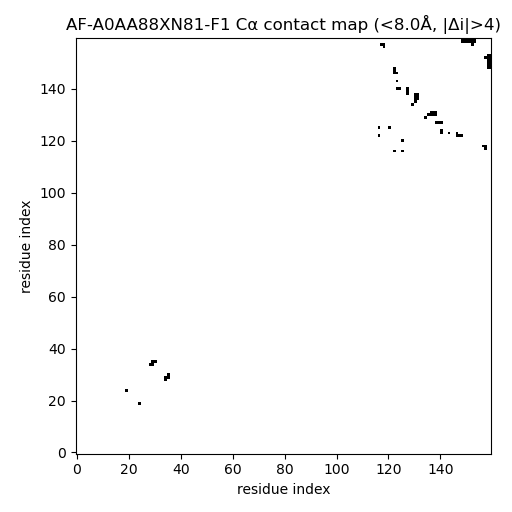4 94 PHE A O 1
ATOM 697 N N . GLU A 1 95 ? -8.363 4.158 13.589 1.00 97.75 95 GLU A N 1
ATOM 698 C CA . GLU A 1 95 ? -8.158 3.243 14.712 1.00 97.75 95 GLU A CA 1
ATOM 699 C C . GLU A 1 95 ? -8.268 3.983 16.054 1.00 97.75 95 GLU A C 1
ATOM 701 O O . GLU A 1 95 ? -8.965 3.503 16.951 1.00 97.75 95 GLU A O 1
ATOM 706 N N . ASN A 1 96 ? -7.677 5.180 16.160 1.00 97.56 96 ASN A N 1
ATOM 707 C CA . ASN A 1 96 ? -7.793 6.028 17.350 1.00 97.56 96 ASN A CA 1
ATOM 708 C C . ASN A 1 96 ? -9.240 6.484 17.593 1.00 97.56 96 ASN A C 1
ATOM 710 O O . ASN A 1 96 ? -9.730 6.386 18.719 1.00 97.56 96 ASN A O 1
ATOM 714 N N . ASP A 1 97 ? -9.946 6.924 16.547 1.00 97.56 97 ASP A N 1
ATOM 715 C CA . ASP A 1 97 ? -11.350 7.344 16.643 1.00 97.56 97 ASP A CA 1
ATOM 716 C C . ASP A 1 97 ? -12.246 6.194 17.129 1.00 97.56 97 ASP A C 1
ATOM 718 O O . ASP A 1 97 ? -13.122 6.378 17.978 1.00 97.56 97 ASP A O 1
ATOM 722 N N . VAL A 1 98 ? -12.034 4.982 16.605 1.00 96.88 98 VAL A N 1
ATOM 723 C CA . VAL A 1 98 ? -12.778 3.789 17.033 1.00 96.88 98 VAL A CA 1
ATOM 724 C C . VAL A 1 98 ? -12.487 3.476 18.494 1.00 96.88 98 VAL A C 1
ATOM 726 O O . VAL A 1 98 ? -13.424 3.207 19.248 1.00 96.88 98 VAL A O 1
ATOM 729 N N . GLU A 1 99 ? -11.223 3.531 18.911 1.00 95.44 99 GLU A N 1
ATOM 730 C CA . GLU A 1 99 ? -10.865 3.323 20.310 1.00 95.44 99 GLU A CA 1
ATOM 731 C C . GLU A 1 99 ? -11.544 4.357 21.218 1.00 95.44 99 GLU A C 1
ATOM 733 O O . GLU A 1 99 ? -12.148 3.982 22.226 1.00 95.44 99 GLU A O 1
ATOM 738 N N . GLU A 1 100 ? -11.519 5.640 20.851 1.00 96.06 100 GLU A N 1
ATOM 739 C CA . GLU A 1 100 ? -12.175 6.699 21.617 1.00 96.06 100 GLU A CA 1
ATOM 740 C C . GLU A 1 100 ? -13.687 6.459 21.719 1.00 96.06 100 GLU A C 1
ATOM 742 O O . GLU A 1 100 ? -14.258 6.539 22.810 1.00 96.06 100 GLU A O 1
ATOM 747 N N . LEU A 1 101 ? -14.343 6.091 20.616 1.00 94.38 101 LEU A N 1
ATOM 748 C CA . LEU A 1 101 ? -15.770 5.770 20.608 1.00 94.38 101 LEU A CA 1
ATOM 749 C C . LEU A 1 101 ? -16.091 4.537 21.464 1.00 94.38 101 LEU A C 1
ATOM 751 O O . LEU A 1 101 ? -17.087 4.534 22.197 1.00 94.38 101 LEU A O 1
ATOM 755 N N . GLU A 1 102 ? -15.251 3.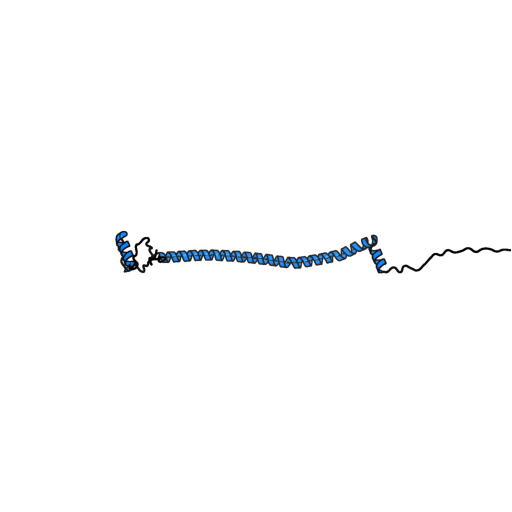500 21.427 1.00 92.69 102 GLU A N 1
ATOM 756 C CA . GLU A 1 102 ? -15.396 2.335 22.302 1.00 92.69 102 GLU A CA 1
ATOM 757 C C . GLU A 1 102 ? -15.238 2.712 23.778 1.00 92.69 102 GLU A C 1
ATOM 759 O O . GLU A 1 102 ? -16.021 2.259 24.623 1.00 92.69 102 GLU A O 1
ATOM 764 N N . GLN A 1 103 ? -14.249 3.545 24.105 1.00 89.44 103 GLN A N 1
ATOM 765 C CA . GLN A 1 103 ? -14.041 4.050 25.460 1.00 89.44 103 GLN A CA 1
ATOM 766 C C . GLN A 1 103 ? -15.231 4.904 25.915 1.00 89.44 103 GLN A C 1
ATOM 768 O O . GLN A 1 103 ? -15.740 4.708 27.024 1.00 89.44 103 GLN A O 1
ATOM 773 N N . TYR A 1 104 ? -15.740 5.784 25.049 1.00 91.69 104 TYR A N 1
ATOM 774 C CA . TYR A 1 104 ? -16.911 6.614 25.318 1.00 91.69 104 TYR A CA 1
ATOM 775 C C . TYR A 1 104 ? -18.143 5.755 25.621 1.00 91.69 104 TYR A C 1
ATOM 777 O O . TYR A 1 104 ? -18.841 5.991 26.611 1.00 91.69 104 TYR A O 1
ATOM 785 N N . GLY A 1 105 ? -18.358 4.692 24.841 1.00 87.94 105 GLY A N 1
ATOM 786 C CA . GLY A 1 105 ? -19.433 3.725 25.070 1.00 87.94 105 GLY A CA 1
ATOM 787 C C . GLY A 1 105 ? -19.305 2.946 26.385 1.00 87.94 105 GLY A C 1
ATOM 788 O O . GLY A 1 105 ? -20.314 2.547 26.966 1.00 87.94 105 GLY A O 1
ATOM 789 N N . ARG A 1 106 ? -18.084 2.744 26.899 1.00 86.88 106 ARG A N 1
ATOM 790 C CA . ARG A 1 106 ? -17.829 2.029 28.165 1.00 86.88 106 ARG A CA 1
ATOM 791 C C . ARG A 1 106 ? -17.859 2.930 29.399 1.00 86.88 106 ARG A C 1
ATOM 793 O O . ARG A 1 106 ? -17.889 2.406 30.509 1.00 86.88 106 ARG A O 1
ATOM 800 N N . ARG A 1 107 ? -17.901 4.256 29.242 1.00 91.00 107 ARG A N 1
ATOM 801 C CA . ARG A 1 107 ? -17.802 5.230 30.345 1.00 91.00 107 ARG A CA 1
ATOM 802 C C . ARG A 1 107 ? -18.877 5.069 31.427 1.00 91.00 107 ARG A C 1
ATOM 804 O O . ARG A 1 107 ? -18.616 5.350 32.592 1.00 91.00 107 ARG A O 1
ATOM 811 N N . THR A 1 108 ? -20.075 4.626 31.058 1.00 90.75 108 THR A N 1
ATOM 812 C CA . THR A 1 108 ? -21.195 4.384 31.988 1.00 90.75 108 THR A CA 1
ATOM 813 C C . THR A 1 108 ? -21.391 2.903 32.312 1.00 90.75 108 THR A C 1
ATOM 815 O O . THR A 1 108 ? -22.355 2.535 32.980 1.00 90.75 108 THR A O 1
ATOM 818 N N . SER A 1 109 ? -20.483 2.039 31.853 1.00 90.56 109 SER A N 1
ATOM 819 C CA . SER A 1 109 ? -20.547 0.598 32.057 1.00 90.56 109 SER A CA 1
ATOM 820 C C . SER A 1 109 ? -19.530 0.163 33.107 1.00 90.56 109 SER A C 1
ATOM 822 O O . SER A 1 109 ? -18.352 0.499 33.033 1.00 90.56 109 SER A O 1
ATOM 824 N N . LEU A 1 110 ? -19.963 -0.671 34.051 1.00 90.06 110 LEU A N 1
ATOM 825 C CA . LEU A 1 110 ? -19.086 -1.303 35.036 1.00 90.06 110 LEU A CA 1
ATOM 826 C C . LEU A 1 110 ? -19.007 -2.805 34.777 1.00 90.06 110 LEU A C 1
ATOM 828 O O . LEU A 1 110 ? -20.011 -3.451 34.477 1.00 90.06 110 LEU A O 1
ATOM 832 N N . ARG A 1 111 ? -17.804 -3.373 34.906 1.00 90.81 111 ARG A N 1
ATOM 833 C CA . ARG A 1 111 ? -17.577 -4.815 34.786 1.00 90.81 111 ARG A CA 1
ATOM 834 C C . ARG A 1 111 ? -17.219 -5.389 36.148 1.00 90.81 111 ARG A C 1
ATOM 836 O O . ARG A 1 111 ? -16.219 -5.012 36.751 1.00 90.81 111 ARG A O 1
ATOM 843 N N . PHE A 1 112 ? -18.034 -6.329 36.609 1.00 88.06 112 PHE A N 1
ATOM 844 C CA . PHE A 1 112 ? -17.814 -7.038 37.861 1.00 88.06 112 PHE A CA 1
ATOM 845 C C . PHE A 1 112 ? -17.254 -8.425 37.557 1.00 88.06 112 PHE A C 1
ATOM 847 O O . PHE A 1 112 ? -17.844 -9.193 36.799 1.00 88.06 112 PHE A O 1
ATOM 854 N N . HIS A 1 113 ? -16.104 -8.737 38.145 1.00 88.69 113 HIS A N 1
ATOM 855 C CA . HIS A 1 113 ? -15.437 -10.026 37.992 1.00 88.69 113 HIS A CA 1
ATOM 856 C C . HIS A 1 113 ? -15.663 -10.900 39.225 1.00 88.69 113 HIS A C 1
ATOM 858 O O . HIS A 1 113 ? -15.870 -10.388 40.325 1.00 88.69 113 HIS A O 1
ATOM 864 N N . ASN A 1 114 ? -15.583 -12.221 39.045 1.00 85.44 114 ASN A N 1
ATOM 865 C CA . ASN A 1 114 ? -15.680 -13.206 40.131 1.00 85.44 114 ASN A CA 1
ATOM 866 C C . ASN A 1 114 ? -16.977 -13.105 40.952 1.00 85.44 114 ASN A C 1
ATOM 868 O O . ASN A 1 114 ? -17.000 -13.391 42.150 1.00 85.44 114 ASN A O 1
ATOM 872 N N . VAL A 1 115 ? -18.071 -12.703 40.305 1.00 83.75 115 VAL A N 1
ATOM 873 C CA . VAL A 1 115 ? -19.399 -12.684 40.916 1.00 83.75 115 VAL A CA 1
ATOM 874 C C . VAL A 1 115 ? -20.056 -14.036 40.677 1.00 83.75 115 VAL A C 1
ATOM 876 O O . VAL A 1 115 ? -20.205 -14.477 39.538 1.00 83.75 115 VAL A O 1
ATOM 879 N N . ALA A 1 116 ? -20.442 -14.715 41.754 1.00 76.88 116 ALA A N 1
ATOM 880 C CA . ALA A 1 116 ? -21.174 -15.967 41.651 1.00 76.88 116 ALA A CA 1
ATOM 881 C C . ALA A 1 116 ? -22.607 -15.684 41.177 1.00 76.88 116 ALA A C 1
ATOM 883 O O . ALA A 1 116 ? -23.449 -15.250 41.957 1.00 76.88 116 ALA A O 1
ATOM 884 N N . VAL A 1 117 ? -22.874 -15.938 39.895 1.00 72.50 117 VAL A N 1
ATOM 885 C CA . VAL A 1 117 ? -24.210 -15.826 39.292 1.00 72.50 117 VAL A CA 1
ATOM 886 C C . VAL A 1 117 ? -24.797 -17.237 39.146 1.00 72.50 117 VAL A C 1
ATOM 888 O O . VAL A 1 117 ? -24.112 -18.174 38.704 1.00 72.50 117 VAL A O 1
ATOM 891 N N . SER A 1 118 ? -26.041 -17.441 39.584 1.00 71.12 118 SER A N 1
ATOM 892 C CA . SER A 1 118 ? -26.795 -18.669 39.299 1.00 71.12 118 SER A CA 1
ATOM 893 C C . SER A 1 118 ? -27.547 -18.508 37.976 1.00 71.12 118 SER A C 1
ATOM 895 O O . SER A 1 118 ? -27.860 -17.394 37.563 1.00 71.12 118 SER A O 1
ATOM 897 N N . SER A 1 119 ? -27.812 -19.610 37.277 1.00 64.69 119 SER A N 1
ATOM 898 C CA . SER A 1 119 ? -28.426 -19.594 35.940 1.00 64.69 119 SER A CA 1
ATOM 899 C C . SER A 1 119 ? -29.822 -18.955 35.896 1.00 64.69 119 SER A C 1
ATOM 901 O O . SER A 1 119 ? -30.179 -18.406 34.862 1.00 64.69 119 SER A O 1
ATOM 903 N N . ASP A 1 120 ? -30.553 -18.961 37.015 1.00 63.38 120 ASP A N 1
ATOM 904 C CA . ASP A 1 120 ? -31.889 -18.354 37.152 1.00 63.38 120 ASP A CA 1
ATOM 905 C C . ASP A 1 120 ? -31.884 -16.988 37.861 1.00 63.38 120 ASP A C 1
ATOM 907 O O . ASP A 1 120 ? -32.936 -16.378 38.051 1.00 63.38 120 ASP A O 1
ATOM 911 N N . SER A 1 121 ? -30.724 -16.487 38.302 1.00 68.12 121 SER A N 1
ATOM 912 C CA . SER A 1 121 ? -30.681 -15.197 39.004 1.00 68.12 121 SER A CA 1
ATOM 913 C C . SER A 1 121 ? -30.773 -14.025 38.032 1.00 68.12 121 SER A C 1
ATOM 915 O O . SER A 1 121 ? -29.984 -13.925 37.092 1.00 68.12 121 SER A O 1
ATOM 917 N N . ASN A 1 122 ? -31.693 -13.097 38.311 1.00 84.94 122 ASN A N 1
ATOM 918 C CA . ASN A 1 122 ? -31.690 -11.778 37.689 1.00 84.94 122 ASN A CA 1
ATOM 919 C C . ASN A 1 122 ? -30.377 -11.061 38.049 1.00 84.94 122 ASN A C 1
ATOM 921 O O . ASN A 1 122 ? -30.076 -10.858 39.230 1.00 84.94 122 ASN A O 1
ATOM 925 N N . SER A 1 123 ? -29.598 -10.691 37.031 1.00 86.94 123 SER A N 1
ATOM 926 C CA . SER A 1 123 ? -28.307 -10.030 37.200 1.00 86.94 123 SER A CA 1
ATOM 927 C C . SER A 1 123 ? -28.419 -8.682 37.909 1.00 86.94 123 SER A C 1
ATOM 929 O O . SER A 1 123 ? -27.507 -8.340 38.658 1.00 86.94 123 SER A O 1
ATOM 931 N N . ASP A 1 124 ? -29.538 -7.965 37.774 1.00 90.56 124 ASP A N 1
ATOM 932 C CA . ASP A 1 124 ? -29.740 -6.693 38.473 1.00 90.56 124 ASP A CA 1
ATOM 933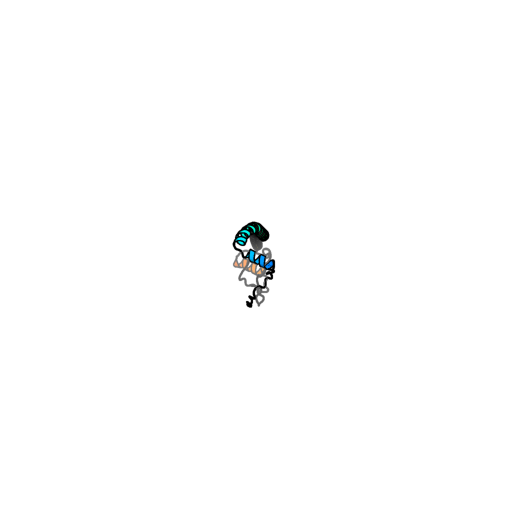 C C . ASP A 1 124 ? -29.750 -6.895 39.990 1.00 90.56 124 ASP A C 1
ATOM 935 O O . ASP A 1 124 ? -29.052 -6.186 40.711 1.00 90.56 124 ASP A O 1
ATOM 939 N N . ASN A 1 125 ? -30.466 -7.916 40.479 1.00 90.19 125 ASN A N 1
ATOM 940 C CA . ASN A 1 125 ? -30.548 -8.217 41.912 1.00 90.19 125 ASN A CA 1
ATOM 941 C C . ASN A 1 125 ? -29.163 -8.516 42.489 1.00 90.19 125 ASN A C 1
ATOM 943 O O . ASN A 1 125 ? -28.820 -8.046 43.571 1.00 90.19 125 ASN A O 1
ATOM 947 N N . VAL A 1 126 ? -28.357 -9.286 41.752 1.00 89.94 126 VAL A N 1
ATOM 948 C CA . VAL A 1 126 ? -26.995 -9.642 42.164 1.00 89.94 126 VAL A CA 1
ATOM 949 C C . VAL A 1 126 ? -26.116 -8.393 42.263 1.00 89.94 126 VAL A C 1
ATOM 951 O O . VAL A 1 126 ? -25.345 -8.269 43.214 1.00 89.94 126 VAL A O 1
ATOM 954 N N . ILE A 1 127 ? -26.236 -7.463 41.311 1.00 90.62 127 ILE A N 1
ATOM 955 C CA . ILE A 1 127 ? -25.474 -6.207 41.291 1.00 90.62 127 ILE A CA 1
ATOM 956 C C . ILE A 1 127 ? -25.914 -5.288 42.437 1.00 90.62 127 ILE A C 1
ATOM 958 O O . ILE A 1 127 ? -25.060 -4.826 43.193 1.00 90.62 127 ILE A O 1
ATOM 962 N N . VAL A 1 128 ? -27.222 -5.059 42.605 1.00 92.56 128 VAL A N 1
ATOM 963 C CA . VAL A 1 128 ? -27.782 -4.219 43.679 1.00 92.56 128 VAL A CA 1
ATOM 964 C C . VAL A 1 128 ? -27.336 -4.737 45.045 1.00 92.56 128 VAL A C 1
ATOM 966 O O . VAL A 1 128 ? -26.824 -3.972 45.862 1.00 92.56 128 VAL A O 1
ATOM 969 N N . ASP A 1 129 ? -27.438 -6.048 45.273 1.00 90.56 129 ASP A N 1
ATOM 970 C CA . ASP A 1 129 ? -26.971 -6.675 46.507 1.00 90.56 129 ASP A CA 1
ATOM 971 C C . ASP A 1 129 ? -25.464 -6.516 46.708 1.00 90.56 129 ASP A C 1
ATOM 973 O O . ASP A 1 129 ? -25.020 -6.187 47.810 1.00 90.56 129 ASP A O 1
ATOM 977 N N . LEU A 1 130 ? -24.667 -6.756 45.664 1.00 90.62 130 LEU A N 1
ATOM 978 C CA . LEU A 1 130 ? -23.214 -6.662 45.735 1.00 90.62 130 LEU A CA 1
ATOM 979 C C . LEU A 1 130 ? -22.770 -5.242 46.100 1.00 90.62 130 LEU A C 1
ATOM 981 O O . LEU A 1 130 ? -21.959 -5.073 47.012 1.00 90.62 130 LEU A O 1
ATOM 985 N N . VAL A 1 131 ? -23.301 -4.235 45.409 1.00 92.56 131 VAL A N 1
ATOM 986 C CA . VAL A 1 131 ? -22.924 -2.830 45.594 1.00 92.56 131 VAL A CA 1
ATOM 987 C C . VAL A 1 131 ? -23.408 -2.322 46.953 1.00 92.56 131 VAL A C 1
ATOM 989 O O . VAL A 1 131 ? -22.595 -1.812 47.728 1.00 92.56 131 VAL A O 1
ATOM 992 N N . ASN A 1 132 ? -24.677 -2.555 47.305 1.00 93.50 132 ASN A N 1
ATOM 993 C CA . ASN A 1 132 ? -25.235 -2.101 48.581 1.00 93.50 132 ASN A CA 1
ATOM 994 C C . ASN A 1 132 ? -24.532 -2.759 49.780 1.00 93.50 132 ASN A C 1
ATOM 996 O O . ASN A 1 132 ? -24.222 -2.079 50.758 1.00 93.50 132 ASN A O 1
ATOM 1000 N N . LYS A 1 133 ? -24.252 -4.072 49.719 1.00 91.75 133 LYS A N 1
ATOM 1001 C CA . LYS A 1 133 ? -23.681 -4.821 50.855 1.00 91.75 133 LYS A CA 1
ATOM 1002 C C . LYS A 1 133 ? -22.163 -4.692 50.964 1.00 91.75 133 LYS A C 1
ATOM 1004 O O . LYS A 1 133 ? -21.657 -4.612 52.079 1.00 91.75 133 LYS A O 1
ATOM 1009 N N . LYS A 1 134 ? -21.423 -4.727 49.846 1.00 90.31 134 LYS A N 1
ATOM 1010 C CA . LYS A 1 134 ? -19.946 -4.737 49.875 1.00 90.31 134 LYS A CA 1
ATOM 1011 C C . LYS A 1 134 ? -19.310 -3.370 49.675 1.00 90.31 134 LYS A C 1
ATOM 1013 O O . LYS A 1 134 ? -18.250 -3.133 50.241 1.00 90.31 134 LYS A O 1
ATOM 1018 N N . LEU A 1 135 ? -19.914 -2.507 48.858 1.00 89.62 135 LEU A N 1
ATOM 1019 C CA . LEU A 1 135 ? -19.365 -1.180 48.558 1.00 89.62 135 LEU A CA 1
ATOM 1020 C C . LEU A 1 135 ? -20.020 -0.077 49.398 1.00 89.62 135 LEU A C 1
ATOM 1022 O O . LEU A 1 135 ? -19.473 1.017 49.484 1.00 89.62 135 LEU A O 1
ATOM 1026 N N . GLY A 1 136 ? -21.169 -0.352 50.028 1.00 91.00 136 GLY A N 1
ATOM 1027 C CA . GLY A 1 136 ? -21.873 0.602 50.889 1.00 91.00 136 GLY A CA 1
ATOM 1028 C C . GLY A 1 136 ? -22.503 1.777 50.134 1.00 91.00 136 GLY A C 1
ATOM 1029 O O . GLY A 1 136 ? -22.908 2.760 50.753 1.00 91.00 136 GLY A O 1
ATOM 1030 N N . VAL A 1 137 ? -22.591 1.689 48.806 1.00 92.56 137 VAL A N 1
ATOM 1031 C CA . VAL A 1 137 ? -23.235 2.694 47.952 1.00 92.56 137 VAL A CA 1
ATOM 1032 C C . VAL A 1 137 ? -24.683 2.284 47.760 1.00 92.56 137 VAL A C 1
ATOM 1034 O O . VAL A 1 137 ? -24.927 1.151 47.371 1.00 92.56 137 VAL A O 1
ATOM 1037 N N . LYS A 1 138 ? -25.630 3.189 48.026 1.00 93.06 138 LYS A N 1
ATOM 1038 C CA . LYS A 1 138 ? -27.061 2.923 47.844 1.00 93.06 138 LYS A CA 1
ATOM 1039 C C . LYS A 1 138 ? -27.443 3.074 46.376 1.00 93.06 138 LYS A C 1
ATOM 1041 O O . LYS A 1 138 ? -27.506 4.198 45.891 1.00 93.06 138 LYS A O 1
ATOM 1046 N N . ILE A 1 139 ? -27.721 1.955 45.718 1.00 93.88 139 ILE A N 1
ATOM 1047 C CA . ILE A 1 139 ? -28.271 1.905 44.361 1.00 93.88 139 ILE A CA 1
ATOM 1048 C C . ILE A 1 139 ? -29.578 1.108 44.331 1.00 93.88 139 ILE A C 1
ATOM 1050 O O . ILE A 1 139 ? -29.822 0.237 45.176 1.00 93.88 139 ILE A O 1
ATOM 1054 N N . THR A 1 140 ? -30.404 1.411 43.340 1.00 94.31 140 THR A N 1
ATOM 1055 C CA . THR A 1 140 ? -31.696 0.785 43.056 1.00 94.31 140 THR A CA 1
ATOM 1056 C C . THR A 1 140 ? -31.722 0.222 41.632 1.00 94.31 140 THR A C 1
ATOM 1058 O O . THR A 1 140 ?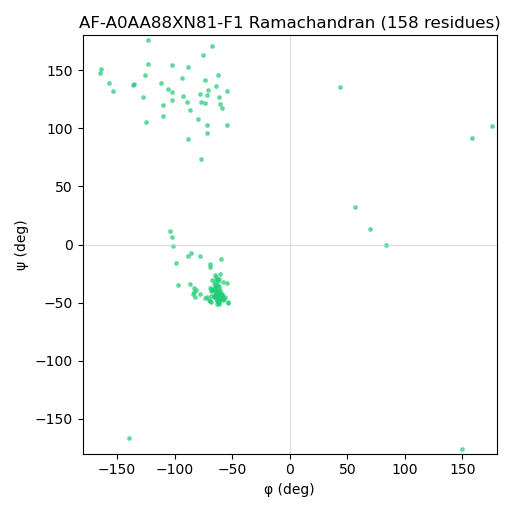 -30.762 0.367 40.878 1.00 94.31 140 THR A O 1
ATOM 1061 N N . HIS A 1 141 ? -32.813 -0.448 41.255 1.00 92.25 141 HIS A N 1
ATOM 1062 C CA . HIS A 1 141 ? -32.975 -0.974 39.896 1.00 92.25 141 HIS A CA 1
ATOM 1063 C C . HIS A 1 141 ? -33.065 0.126 38.833 1.00 92.25 141 HIS A C 1
ATOM 1065 O O . HIS A 1 141 ? -32.575 -0.076 37.728 1.00 92.25 141 HIS A O 1
ATOM 1071 N N . ASP A 1 142 ? -33.614 1.293 39.175 1.00 94.31 142 ASP A N 1
ATOM 1072 C CA . ASP A 1 142 ? -33.762 2.414 38.237 1.00 94.31 142 ASP A CA 1
ATOM 1073 C C . ASP A 1 142 ? -32.408 3.045 37.863 1.00 94.31 142 ASP A C 1
ATOM 1075 O O . ASP A 1 142 ? -32.280 3.685 36.819 1.00 94.31 142 ASP A O 1
ATOM 1079 N N . ASP A 1 143 ? -31.374 2.815 38.680 1.00 92.25 143 ASP A N 1
ATOM 1080 C CA . ASP A 1 143 ? -29.999 3.247 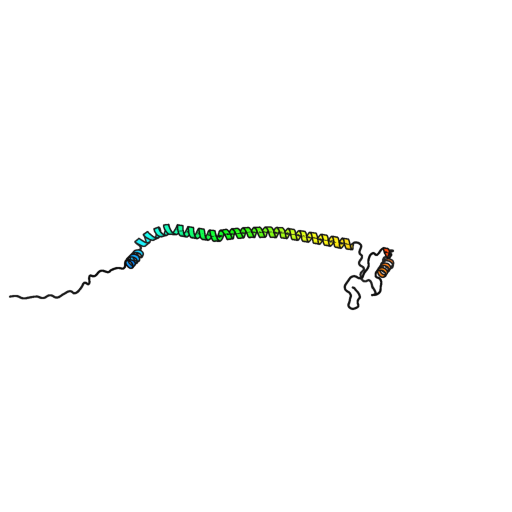38.410 1.00 92.25 143 ASP A CA 1
ATOM 1081 C C . ASP A 1 143 ? -29.282 2.330 37.397 1.00 92.25 143 ASP A C 1
ATOM 1083 O O . ASP A 1 143 ? -28.185 2.645 36.926 1.00 92.25 143 ASP A O 1
ATOM 1087 N N . ILE A 1 144 ? -29.879 1.181 37.051 1.00 92.75 144 ILE A N 1
ATOM 1088 C CA . ILE A 1 144 ? -29.308 0.180 36.148 1.00 92.75 144 ILE A CA 1
ATOM 1089 C C . ILE A 1 144 ? -30.091 0.177 34.835 1.00 92.75 144 ILE A C 1
ATOM 1091 O O . ILE A 1 144 ? -31.215 -0.303 34.755 1.00 92.75 144 ILE A O 1
ATOM 1095 N N . ASN A 1 145 ? -29.458 0.644 33.756 1.00 92.06 145 ASN A N 1
ATOM 1096 C CA . ASN A 1 145 ? -30.067 0.592 32.422 1.00 92.06 145 ASN A CA 1
ATOM 1097 C C . ASN A 1 145 ? -30.081 -0.843 31.852 1.00 92.06 145 ASN A C 1
ATOM 1099 O O . ASN A 1 145 ? -31.082 -1.319 31.324 1.00 92.06 145 ASN A O 1
ATOM 1103 N N . ARG A 1 146 ? -28.954 -1.561 31.953 1.00 90.56 146 ARG A N 1
ATOM 1104 C CA . ARG A 1 146 ? -28.825 -2.936 31.456 1.00 90.56 146 ARG A CA 1
ATOM 1105 C C . ARG A 1 146 ? -27.759 -3.694 32.231 1.00 90.56 146 ARG A C 1
ATOM 1107 O O . ARG A 1 146 ? -26.621 -3.239 32.309 1.00 90.56 146 ARG A O 1
ATOM 1114 N N . SER A 1 147 ? -28.078 -4.902 32.680 1.00 90.06 147 SER A N 1
ATOM 1115 C CA . SER A 1 147 ? -27.089 -5.857 33.178 1.00 90.06 147 SER A CA 1
ATOM 1116 C C . SER A 1 147 ? -27.208 -7.189 32.438 1.00 90.06 147 SER A C 1
ATOM 1118 O O . SER A 1 147 ? -28.284 -7.579 31.989 1.00 90.06 147 SER A O 1
ATOM 1120 N N . HIS A 1 148 ? -26.078 -7.861 32.220 1.00 86.19 148 HIS A N 1
ATOM 1121 C CA . HIS A 1 148 ? -26.048 -9.232 31.714 1.00 86.19 148 HIS A CA 1
ATOM 1122 C C . HIS A 1 148 ? -24.664 -9.864 31.936 1.00 86.19 148 HIS A C 1
ATOM 1124 O O . HIS A 1 148 ? -23.653 -9.156 31.909 1.00 86.19 148 HIS A O 1
ATOM 1130 N N . PRO A 1 149 ? -24.582 -11.196 32.105 1.00 85.44 149 PRO A N 1
ATOM 1131 C CA . PRO A 1 149 ? -23.312 -11.913 32.102 1.00 85.44 149 PRO A CA 1
ATOM 1132 C C . PRO A 1 149 ? -22.616 -11.827 30.737 1.00 85.44 149 PRO A C 1
ATOM 1134 O O . PRO A 1 149 ? -23.236 -12.029 29.685 1.00 85.44 149 PRO A O 1
ATOM 1137 N N . VAL A 1 150 ? -21.308 -11.581 30.755 1.00 83.25 150 VAL A N 1
ATOM 1138 C CA . VAL A 1 150 ? -20.507 -11.269 29.565 1.00 83.25 150 VAL A CA 1
ATOM 1139 C C . VAL A 1 150 ? -19.322 -12.220 29.401 1.00 83.25 150 VAL A C 1
ATOM 1141 O O . VAL A 1 150 ? -18.296 -12.043 30.047 1.00 83.25 150 VAL A O 1
ATOM 1144 N N . GLY A 1 151 ? -19.449 -13.144 28.447 1.00 77.12 151 GLY A N 1
ATOM 1145 C CA . GLY A 1 151 ? -18.408 -14.070 27.995 1.00 77.12 151 GLY A CA 1
ATOM 1146 C C . GLY A 1 151 ? -19.000 -15.396 27.513 1.00 77.12 151 GLY A C 1
ATOM 1147 O O . GLY A 1 151 ? -20.223 -15.530 27.380 1.00 77.12 151 GLY A O 1
ATOM 1148 N N . LYS A 1 152 ? -18.145 -16.362 27.154 1.00 70.69 152 LYS A N 1
ATOM 1149 C CA . LYS A 1 152 ? -18.600 -17.625 26.546 1.00 70.69 152 LYS A CA 1
ATOM 1150 C C . LYS A 1 152 ? -19.319 -18.485 27.594 1.00 70.69 152 LYS A C 1
ATOM 1152 O O . LYS A 1 152 ? -18.786 -18.646 28.692 1.00 70.69 152 LYS A O 1
ATOM 1157 N N . PRO A 1 153 ? -20.499 -19.058 27.285 1.00 64.88 153 PRO A N 1
ATOM 1158 C CA . PRO A 1 153 ? -21.117 -20.049 28.158 1.00 64.88 153 PRO A CA 1
ATOM 1159 C C . PRO A 1 153 ? -20.179 -21.253 28.279 1.00 64.88 153 PRO A C 1
ATOM 1161 O O . PRO A 1 153 ? -19.706 -21.785 27.277 1.00 64.88 153 PRO A O 1
ATOM 1164 N N . ASN A 1 154 ? -19.866 -21.653 29.507 1.00 63.66 154 ASN A N 1
ATOM 1165 C CA . ASN A 1 154 ? -19.132 -22.877 29.785 1.00 63.66 154 ASN A CA 1
ATOM 1166 C C . ASN A 1 154 ? -19.998 -24.104 29.417 1.00 63.66 154 ASN A C 1
ATOM 1168 O O . ASN A 1 154 ? -21.195 -23.983 29.150 1.00 63.66 154 ASN A O 1
ATOM 1172 N N . GLN A 1 155 ? -19.408 -25.304 29.441 1.00 55.25 155 GLN A N 1
ATOM 1173 C CA . GLN A 1 155 ? -20.100 -26.564 29.117 1.00 55.25 155 GLN A CA 1
ATOM 1174 C C . GLN A 1 155 ? -21.313 -26.878 30.024 1.00 55.25 155 GLN A C 1
ATOM 1176 O O . GLN A 1 155 ? -22.110 -27.743 29.679 1.00 55.25 155 GLN A O 1
ATOM 1181 N N . SER A 1 156 ? -21.490 -26.167 31.146 1.00 60.66 156 SER A N 1
ATOM 1182 C CA . SER A 1 156 ? -22.660 -26.247 32.033 1.00 60.66 156 SER A CA 1
ATOM 1183 C C . SER A 1 156 ? -23.641 -25.069 31.892 1.00 60.66 156 SER A C 1
ATOM 1185 O O . SER A 1 156 ? -24.532 -24.914 32.723 1.00 60.66 156 SER A O 1
ATOM 1187 N N . GLY A 1 157 ? -23.502 -24.232 30.855 1.00 57.47 157 GLY A N 1
ATOM 1188 C CA . GLY A 1 157 ? -24.376 -23.081 30.578 1.00 57.47 157 GLY A CA 1
ATOM 1189 C C . GLY A 1 157 ? -24.030 -21.792 31.342 1.00 57.47 157 GLY A C 1
ATOM 1190 O O . GLY A 1 157 ? -24.671 -20.762 31.142 1.00 57.47 157 GLY A O 1
ATOM 1191 N N . ARG A 1 158 ? -22.995 -21.801 32.186 1.00 53.06 158 ARG A N 1
ATOM 1192 C CA . ARG A 1 158 ? -22.517 -20.652 32.975 1.00 53.06 158 ARG A CA 1
ATOM 1193 C C . ARG A 1 158 ? -21.521 -19.810 32.171 1.00 53.06 158 ARG A C 1
ATOM 1195 O O . ARG A 1 158 ? -20.449 -20.298 31.829 1.00 53.06 158 ARG A O 1
ATOM 1202 N N . ARG A 1 159 ? -21.839 -18.550 31.860 1.00 54.09 159 ARG A N 1
ATOM 1203 C CA . ARG A 1 159 ? -20.911 -17.632 31.164 1.00 54.09 159 ARG A CA 1
ATOM 1204 C C . ARG A 1 159 ? -19.779 -17.191 32.103 1.00 54.09 159 ARG A C 1
ATOM 1206 O O . ARG A 1 159 ? -20.077 -16.783 33.222 1.00 54.09 159 ARG A O 1
ATOM 1213 N N . GLN A 1 160 ? -18.523 -17.334 31.663 1.00 50.75 160 GLN A N 1
ATOM 1214 C CA . GLN A 1 160 ? -17.329 -16.802 32.352 1.00 50.75 160 GLN A CA 1
ATOM 1215 C C . GLN A 1 160 ? -17.136 -15.320 32.053 1.00 50.75 160 GLN A C 1
ATOM 1217 O O . GLN A 1 160 ? -17.375 -14.958 30.883 1.00 50.75 160 GLN A O 1
#

Sequence (160 aa):
MSSPALNPVPEGLPLHPQNTDISEMLVGQLSNPLIMNAIVPILSAALTPLINQTIQSAVHSAIAPLSTKVAQKEQQIAVLQSTNAELVERVADFENDVEELEQYGRRTSLRFHNVAVSSDSNSDNVIVDLVNKKLGVKITHDDINRSHPVGKPNQSGRRQ

pLDDT: mean 84.68, std 16.29, range [42.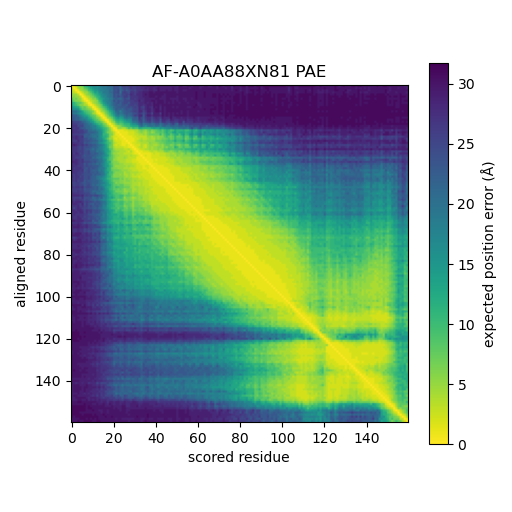75, 98.44]

Solvent-accessible surface area (backbone atoms only — not comparable to full-atom values): 10016 Å² total; per-residue (Å²): 139,78,87,88,82,91,83,83,84,84,90,85,77,91,86,72,79,84,80,71,50,69,66,58,54,50,53,53,49,64,67,33,67,73,51,40,66,58,46,50,62,53,50,46,66,62,44,49,60,54,52,50,51,52,49,50,51,53,50,47,68,58,46,53,61,50,53,53,50,49,55,52,48,53,52,50,51,53,52,52,52,52,54,49,52,55,50,53,53,53,49,52,52,51,53,51,52,50,50,51,52,54,50,61,70,43,71,88,58,85,87,84,77,95,68,91,77,57,97,86,56,60,52,59,60,56,48,41,51,47,38,40,71,75,68,67,46,92,66,58,72,90,79,53,91,81,73,72,87,74,57,64,60,42,101,86,70,52,53,83

Organism: Pinctada imbricata (NCBI:txid66713)